Protein AF-A0A090QGG9-F1 (afdb_monomer_lite)

Secondary structure (DSSP, 8-state):
-------------EEETTEEE------S---S-HHHHHHHHHTT-------HHHHHHHHHTTSS----TTSPPPP--------GGGTT-HHHHHHHHHHHHHHHHHHTT--

Sequence (111 aa):
MQSQYPLASQHWRFNEKGRFITPRVASTLTMNSGQALLAAALEGAGITLQPMFQVAKALETGELQALLTAYPVPEVDLYMMYKPSIRNTARLTLLLDYLREAIQEAQSVDD

InterPro domains:
  IPR005119 LysR, substrate-binding [PF03466] (11-102)
  IPR058163 LysR-type transcriptional regulator, proteobacterial-type [PTHR30537] (9-108)

pLDDT: mean 85.18, std 16.9, range [32.62, 97.88]

Foldseek 3Di:
DDPCPPPPPPFQWWADPNDIDGDDDDDPDDDPDLLVVVVCVLVVVDDDDHDCLNCVVCCVVVSDDDPPPVTDGDDDDDDDDDDPVCVPPPVVVVVVVVVVVVVVVSVVVVD

Structure (mmCIF, N/CA/C/O backbone):
data_AF-A0A090QGG9-F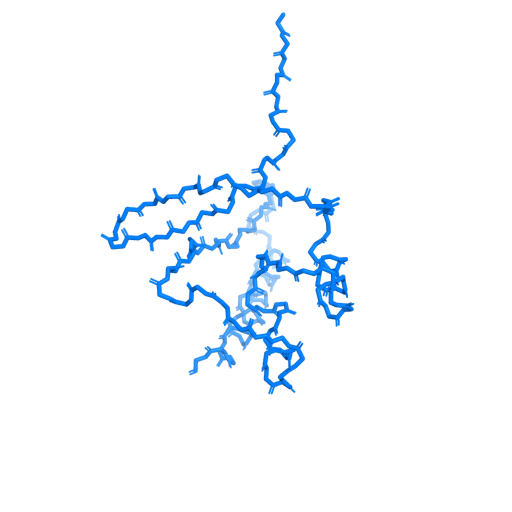1
#
_entry.id   AF-A0A090QGG9-F1
#
loop_
_atom_site.group_PDB
_atom_site.id
_atom_site.type_symbol
_atom_site.label_atom_id
_atom_site.label_alt_id
_atom_site.label_comp_id
_atom_site.label_asym_id
_atom_site.label_entity_id
_atom_site.label_seq_id
_atom_site.pdbx_PDB_ins_code
_atom_site.Cartn_x
_atom_site.Cartn_y
_atom_site.Cartn_z
_atom_site.occupancy
_atom_site.B_iso_or_equiv
_atom_site.auth_seq_id
_atom_site.auth_comp_id
_atom_site.auth_asym_id
_atom_site.auth_atom_id
_atom_site.pdbx_PDB_model_num
ATOM 1 N N . MET A 1 1 ? -17.608 21.308 -22.906 1.00 37.53 1 MET A N 1
ATOM 2 C CA . MET A 1 1 ? -17.022 19.952 -22.934 1.00 37.53 1 MET A CA 1
ATOM 3 C C . MET A 1 1 ? -16.029 19.878 -21.782 1.00 37.53 1 MET A C 1
ATOM 5 O O . MET A 1 1 ? -14.875 20.247 -21.935 1.00 37.53 1 MET A O 1
ATOM 9 N N . GLN A 1 2 ? -16.525 19.593 -20.578 1.00 32.62 2 GLN A N 1
ATOM 10 C CA . GLN A 1 2 ? -15.723 19.632 -19.357 1.00 32.62 2 GLN A CA 1
ATOM 11 C C . GLN A 1 2 ? -15.219 18.213 -19.121 1.00 32.62 2 GLN A C 1
ATOM 13 O O . GLN A 1 2 ? -16.004 17.319 -18.816 1.00 32.62 2 GLN A O 1
ATOM 18 N N . SER A 1 3 ? -13.929 17.992 -19.371 1.00 36.25 3 SER A N 1
ATOM 19 C CA . SER A 1 3 ? -13.271 16.724 -19.076 1.00 36.25 3 SER A CA 1
ATOM 20 C C . SER A 1 3 ? -13.182 16.585 -17.562 1.00 36.25 3 SER A C 1
ATOM 22 O O . SER A 1 3 ? -12.204 16.996 -16.943 1.00 36.25 3 SER A O 1
ATOM 24 N N . GLN A 1 4 ? -14.239 16.058 -16.956 1.00 34.06 4 GLN A N 1
ATOM 25 C CA . GLN A 1 4 ? -14.235 15.623 -15.572 1.00 34.06 4 GLN A CA 1
ATOM 26 C C . GLN A 1 4 ? -13.445 14.314 -15.528 1.00 34.06 4 GLN A C 1
ATOM 28 O O . GLN A 1 4 ? -14.017 13.232 -15.506 1.00 34.06 4 GLN A O 1
ATOM 33 N N . TYR A 1 5 ? -12.114 14.405 -15.581 1.00 37.31 5 TYR A N 1
ATOM 34 C CA . TYR A 1 5 ? -11.297 13.341 -15.015 1.00 37.31 5 TYR A CA 1
ATOM 35 C C . TYR A 1 5 ? -11.609 13.366 -13.520 1.00 37.31 5 TYR A C 1
ATOM 37 O O . TYR A 1 5 ? -11.290 14.372 -12.878 1.00 37.31 5 TYR A O 1
ATOM 45 N N . PRO A 1 6 ? -12.271 12.352 -12.937 1.00 40.62 6 PRO A N 1
ATOM 46 C CA . PRO A 1 6 ? -12.264 12.250 -11.494 1.00 40.62 6 PRO A CA 1
ATOM 47 C C . PRO A 1 6 ? -10.787 12.161 -11.103 1.00 40.62 6 PRO A C 1
ATOM 49 O O . PRO A 1 6 ? -10.108 11.203 -11.471 1.00 40.62 6 PRO A O 1
ATOM 52 N N . LEU A 1 7 ? -10.266 13.190 -10.422 1.00 43.53 7 LEU A N 1
ATOM 53 C CA . LEU A 1 7 ? -9.067 13.044 -9.598 1.00 43.53 7 LEU A CA 1
ATOM 54 C C . LEU A 1 7 ? -9.287 11.753 -8.827 1.00 43.53 7 LEU A C 1
ATOM 56 O O . LEU A 1 7 ? -10.281 11.699 -8.107 1.00 43.53 7 LEU A O 1
ATOM 60 N N . ALA A 1 8 ? -8.468 10.733 -9.112 1.00 45.91 8 ALA A N 1
ATOM 61 C CA . ALA A 1 8 ? -8.680 9.336 -8.750 1.00 45.91 8 ALA A CA 1
ATOM 62 C C . ALA A 1 8 ? -9.494 9.225 -7.461 1.00 45.91 8 ALA A C 1
ATOM 64 O O . ALA A 1 8 ? -8.973 9.378 -6.358 1.00 45.91 8 ALA A O 1
ATOM 65 N N . SER A 1 9 ? -10.804 9.056 -7.615 1.00 50.62 9 SER A N 1
ATOM 66 C CA . SER A 1 9 ? -11.699 8.834 -6.498 1.00 50.62 9 SER A CA 1
ATOM 67 C C . SER A 1 9 ? -11.199 7.545 -5.869 1.00 50.62 9 SER A C 1
ATOM 69 O O . SER A 1 9 ? -11.295 6.494 -6.508 1.00 50.62 9 SER A O 1
ATOM 71 N N . GLN A 1 10 ? -10.562 7.658 -4.700 1.00 61.44 10 GLN A N 1
ATOM 72 C CA . GLN A 1 10 ? -9.984 6.554 -3.938 1.00 61.44 10 GLN A CA 1
ATOM 73 C C . GLN A 1 10 ? -11.129 5.667 -3.450 1.00 61.44 10 GLN A C 1
ATOM 75 O O . GLN A 1 10 ? -11.577 5.732 -2.310 1.00 61.44 10 GLN A O 1
ATOM 80 N N . HIS A 1 11 ? -11.685 4.900 -4.375 1.00 75.44 11 HIS A N 1
ATOM 81 C CA . HIS A 1 11 ? -12.789 4.006 -4.134 1.00 75.44 11 HIS A CA 1
ATOM 82 C C . HIS A 1 11 ? -12.221 2.762 -3.482 1.00 75.44 11 HIS A C 1
ATOM 84 O O . HIS A 1 11 ? -11.592 1.935 -4.141 1.00 75.44 11 HIS A O 1
ATOM 90 N N . TRP A 1 12 ? -12.436 2.650 -2.175 1.00 89.19 12 TRP A N 1
ATOM 91 C CA . TRP A 1 12 ? -12.143 1.426 -1.453 1.00 89.19 12 TRP A CA 1
ATOM 92 C C . TRP A 1 12 ? -13.015 0.336 -2.058 1.00 89.19 12 TRP A C 1
ATOM 94 O O . TRP A 1 12 ? -14.243 0.428 -2.035 1.00 89.19 12 TRP A O 1
ATOM 104 N N . ARG A 1 13 ? -12.378 -0.645 -2.687 1.00 91.50 13 ARG A N 1
ATOM 105 C CA . ARG A 1 13 ? -13.063 -1.711 -3.402 1.00 91.50 13 ARG A CA 1
ATOM 106 C C . ARG A 1 13 ? -12.757 -3.016 -2.701 1.00 91.50 13 ARG A C 1
ATOM 108 O O . ARG A 1 13 ? -11.598 -3.374 -2.542 1.00 91.50 13 ARG A O 1
ATOM 115 N N . PHE A 1 14 ? -13.812 -3.712 -2.318 1.00 93.12 14 PHE A N 1
ATOM 116 C CA . PHE A 1 14 ? -13.740 -4.951 -1.562 1.00 93.12 14 PHE A CA 1
ATOM 117 C C . PHE A 1 14 ? -14.508 -6.040 -2.292 1.00 93.12 14 PHE A C 1
ATOM 119 O O . PHE A 1 14 ? -15.515 -5.761 -2.941 1.00 93.12 14 PHE A O 1
ATOM 126 N N . ASN A 1 15 ? -14.043 -7.276 -2.197 1.00 93.19 15 ASN A N 1
ATOM 127 C CA . ASN A 1 15 ? -14.745 -8.445 -2.689 1.00 93.19 15 ASN A CA 1
ATOM 128 C C . ASN A 1 15 ? -15.590 -9.036 -1.555 1.00 93.19 15 ASN A C 1
ATOM 130 O O . ASN A 1 15 ? -15.074 -9.514 -0.550 1.00 93.19 15 ASN A O 1
ATOM 134 N N . GLU A 1 16 ? -16.904 -9.006 -1.731 1.00 93.69 16 GLU A N 1
ATOM 135 C CA . GLU A 1 16 ? -17.872 -9.686 -0.886 1.00 93.69 16 GLU A CA 1
ATOM 136 C C . GLU A 1 16 ? -18.398 -10.908 -1.648 1.00 93.69 16 GLU A C 1
ATOM 138 O O . GLU A 1 16 ? -19.247 -10.787 -2.533 1.00 93.69 16 GLU A O 1
ATOM 143 N N . LYS A 1 17 ? -17.890 -12.102 -1.313 1.00 91.19 17 LYS A N 1
ATOM 144 C CA . LYS A 1 17 ? -18.380 -13.392 -1.844 1.00 91.19 17 LYS A CA 1
ATOM 145 C C . LYS A 1 17 ? -18.462 -13.443 -3.382 1.00 91.19 17 LYS A C 1
ATOM 147 O O . LYS A 1 17 ? -19.446 -13.915 -3.947 1.00 91.19 17 LYS A O 1
ATOM 152 N N . GLY A 1 18 ? -17.435 -12.941 -4.063 1.00 90.81 18 GLY A N 1
ATOM 153 C CA . GLY A 1 18 ? -17.341 -12.915 -5.526 1.00 90.81 18 GLY A CA 1
ATOM 154 C C . GLY A 1 18 ? -17.913 -11.654 -6.178 1.00 90.81 18 GLY A C 1
ATOM 155 O O . GLY A 1 18 ? -17.806 -11.499 -7.393 1.00 90.81 18 GLY A O 1
ATOM 156 N N . ARG A 1 19 ? -18.485 -10.727 -5.402 1.00 92.50 19 ARG A N 1
ATOM 157 C CA . ARG A 1 19 ? -19.009 -9.454 -5.904 1.00 92.50 19 ARG A CA 1
ATOM 158 C C . ARG A 1 19 ? -18.200 -8.289 -5.355 1.00 92.50 19 ARG A C 1
ATOM 160 O O . ARG A 1 19 ? -18.042 -8.150 -4.148 1.00 92.50 19 ARG A O 1
ATOM 167 N N . PHE A 1 20 ? -17.745 -7.402 -6.235 1.00 91.38 20 PHE A N 1
ATOM 168 C CA . PHE A 1 20 ? -17.081 -6.181 -5.794 1.00 91.38 20 PHE A CA 1
ATOM 169 C C . PHE A 1 20 ? -18.086 -5.147 -5.289 1.00 91.38 20 PHE A C 1
ATOM 171 O O . PHE A 1 20 ? -19.053 -4.818 -5.977 1.00 91.38 20 PHE A O 1
ATOM 178 N N . ILE A 1 21 ? -17.818 -4.615 -4.101 1.00 92.56 21 ILE A N 1
ATOM 179 C CA . ILE A 1 21 ? -18.544 -3.507 -3.491 1.00 92.56 21 ILE A CA 1
ATOM 180 C C . ILE A 1 21 ? -17.606 -2.313 -3.308 1.00 92.56 21 ILE A C 1
ATOM 182 O O . ILE A 1 21 ? -16.397 -2.464 -3.116 1.00 92.56 21 ILE A O 1
ATOM 186 N N . THR A 1 22 ? -18.179 -1.116 -3.365 1.00 92.56 22 THR A N 1
ATOM 187 C CA . THR A 1 22 ? -17.459 0.147 -3.178 1.00 92.56 22 THR A CA 1
ATOM 188 C C . THR A 1 22 ? -18.208 0.987 -2.150 1.00 92.56 22 THR A C 1
ATOM 190 O O . THR A 1 22 ? -19.050 1.808 -2.527 1.00 92.56 22 THR A O 1
ATOM 193 N N . PRO A 1 23 ? -17.997 0.741 -0.844 1.00 89.94 23 PRO A N 1
ATOM 194 C CA . PRO A 1 23 ? -18.651 1.521 0.193 1.00 89.94 23 PRO A CA 1
ATOM 195 C C . PRO A 1 23 ? -18.252 2.994 0.099 1.00 89.94 23 PRO A C 1
ATOM 197 O O . PRO A 1 23 ? -17.119 3.345 -0.237 1.00 89.94 23 PRO A O 1
ATOM 200 N N . ARG A 1 24 ? -19.192 3.877 0.442 1.00 86.94 24 ARG A N 1
ATOM 201 C CA . ARG A 1 24 ? -18.895 5.298 0.608 1.00 86.94 24 ARG A CA 1
ATOM 202 C C . ARG A 1 24 ? -18.102 5.478 1.900 1.00 86.94 24 ARG A C 1
ATOM 204 O O . ARG A 1 24 ? -18.659 5.342 2.984 1.00 86.94 24 ARG A O 1
ATOM 211 N N . VAL A 1 25 ? -16.825 5.819 1.775 1.00 85.75 25 VAL A N 1
ATOM 212 C CA . VAL A 1 25 ? -15.957 6.129 2.915 1.00 85.75 25 VAL A CA 1
ATOM 213 C C . VAL A 1 25 ? -15.987 7.634 3.161 1.00 85.75 25 VAL A C 1
ATOM 215 O O . VAL A 1 25 ? -15.659 8.424 2.276 1.00 85.75 25 VAL A O 1
ATOM 218 N N . ALA A 1 26 ? -16.414 8.042 4.355 1.00 84.94 26 ALA A N 1
ATOM 219 C CA . ALA A 1 26 ? -16.250 9.417 4.806 1.00 84.94 26 ALA A CA 1
ATOM 220 C C . ALA A 1 26 ? -14.802 9.588 5.280 1.00 84.94 26 ALA A C 1
ATOM 222 O O . ALA A 1 26 ? -14.405 8.977 6.268 1.00 84.94 26 ALA A O 1
ATOM 223 N N . SER A 1 27 ? -14.011 10.371 4.548 1.00 84.25 27 SER A N 1
ATOM 224 C CA . SER A 1 27 ? -12.608 10.612 4.884 1.00 84.25 27 SER A CA 1
ATOM 225 C C . SER A 1 27 ? -12.426 11.961 5.577 1.00 84.25 27 SER A C 1
ATOM 227 O O . SER A 1 27 ? -12.947 12.975 5.111 1.00 84.25 27 SER A O 1
ATOM 229 N N . THR A 1 28 ? -11.652 11.965 6.663 1.00 84.56 28 THR A N 1
ATOM 230 C CA . THR A 1 28 ? -11.195 13.178 7.366 1.00 84.56 28 THR A CA 1
ATOM 231 C C . THR A 1 28 ? -9.857 13.685 6.813 1.00 84.56 28 THR A C 1
ATOM 233 O O . THR A 1 28 ? -9.564 14.874 6.901 1.00 84.56 28 THR A O 1
ATOM 236 N N . LEU A 1 29 ? -9.053 12.801 6.209 1.00 86.69 29 LEU A N 1
ATOM 237 C CA . LEU A 1 29 ? -7.732 13.105 5.660 1.00 86.69 29 LEU A CA 1
ATOM 238 C C . LEU A 1 29 ? -7.572 12.442 4.289 1.00 86.69 29 LEU A C 1
ATOM 240 O O . LEU A 1 29 ? -7.672 11.225 4.154 1.00 86.69 29 LEU A O 1
ATOM 244 N N . THR A 1 30 ? -7.293 13.241 3.260 1.00 87.88 30 THR A N 1
ATOM 245 C CA . THR A 1 30 ? -7.036 12.741 1.902 1.00 87.88 30 THR A CA 1
ATOM 246 C C . THR A 1 30 ? -5.657 13.187 1.448 1.00 87.88 30 THR A C 1
ATOM 248 O O . THR A 1 30 ? -5.347 14.376 1.465 1.00 87.88 30 THR A O 1
ATOM 251 N N . MET A 1 31 ? -4.833 12.231 1.026 1.00 88.38 31 MET A N 1
ATOM 252 C CA . MET A 1 31 ? -3.483 12.484 0.526 1.00 88.38 31 MET A CA 1
ATOM 253 C C . MET A 1 31 ? -3.244 11.668 -0.744 1.00 88.38 31 MET A C 1
ATOM 255 O O . MET A 1 31 ? -3.852 10.618 -0.952 1.00 88.38 31 MET A O 1
ATOM 259 N N . ASN A 1 32 ? -2.341 12.148 -1.594 1.00 86.38 32 ASN A N 1
ATOM 260 C CA . ASN A 1 32 ? -1.929 11.485 -2.834 1.00 86.38 32 ASN A CA 1
ATOM 261 C C . ASN A 1 32 ? -0.625 10.677 -2.679 1.00 86.38 32 ASN A C 1
ATOM 263 O O . ASN A 1 32 ? -0.016 10.302 -3.677 1.00 86.38 32 ASN A O 1
ATOM 267 N N . SER A 1 33 ? -0.190 10.429 -1.441 1.00 89.88 33 SER A N 1
ATOM 268 C CA . SER A 1 33 ? 1.014 9.667 -1.111 1.00 89.88 33 SER A CA 1
ATOM 269 C C . SER A 1 33 ? 0.664 8.551 -0.137 1.00 89.88 33 SER A C 1
ATOM 271 O O . SER A 1 33 ? 0.178 8.820 0.964 1.00 89.88 33 SER A O 1
ATOM 273 N N . GLY A 1 34 ? 0.943 7.306 -0.529 1.00 89.62 34 GLY A N 1
ATOM 274 C CA . GLY A 1 34 ? 0.771 6.146 0.345 1.00 89.62 34 GLY A CA 1
ATOM 275 C C . GLY A 1 34 ? 1.620 6.262 1.609 1.00 89.62 34 GLY A C 1
ATOM 276 O O . GLY A 1 34 ? 1.122 6.015 2.701 1.00 89.62 34 GLY A O 1
ATOM 277 N N . GLN A 1 35 ? 2.872 6.715 1.487 1.00 93.75 35 GLN A N 1
ATOM 278 C CA . GLN A 1 35 ? 3.794 6.854 2.623 1.00 93.75 35 GLN A CA 1
ATOM 279 C C . GLN A 1 35 ? 3.284 7.856 3.663 1.00 93.75 35 GLN A C 1
ATOM 281 O O . GLN A 1 35 ? 3.353 7.600 4.861 1.00 93.75 35 GLN A O 1
ATOM 286 N N . ALA A 1 36 ? 2.709 8.973 3.208 1.00 94.56 36 ALA A N 1
ATOM 287 C CA . ALA A 1 36 ? 2.130 9.962 4.110 1.00 94.56 36 ALA A CA 1
ATOM 288 C C . ALA A 1 36 ? 0.867 9.429 4.815 1.00 94.56 36 ALA A C 1
ATOM 290 O O . ALA A 1 36 ? 0.676 9.686 6.000 1.00 94.56 36 ALA A O 1
ATOM 291 N N . LEU A 1 37 ? 0.039 8.642 4.114 1.00 93.94 37 LEU A N 1
ATOM 292 C CA . LEU A 1 37 ? -1.121 7.974 4.716 1.00 93.94 37 LEU A CA 1
ATOM 293 C C . LEU A 1 37 ? -0.720 6.902 5.733 1.00 93.94 37 LEU A C 1
ATOM 295 O O . LEU A 1 37 ? -1.382 6.778 6.758 1.00 93.94 37 LEU A O 1
ATOM 299 N N . LEU A 1 38 ? 0.343 6.137 5.466 1.00 95.25 38 LEU A N 1
ATOM 300 C CA . LEU A 1 38 ? 0.886 5.177 6.427 1.00 95.25 38 LEU A CA 1
ATOM 301 C C . LEU A 1 38 ? 1.384 5.888 7.687 1.00 95.25 38 LEU A C 1
ATOM 303 O O . LEU A 1 38 ? 0.979 5.516 8.781 1.00 95.25 38 LEU A O 1
ATOM 307 N N . ALA A 1 39 ? 2.197 6.937 7.538 1.00 96.19 39 ALA A N 1
ATOM 308 C CA . ALA A 1 39 ? 2.666 7.721 8.678 1.00 96.19 39 ALA A CA 1
ATOM 309 C C . ALA A 1 39 ? 1.492 8.269 9.507 1.00 96.19 39 ALA A C 1
ATOM 311 O O . ALA A 1 39 ? 1.478 8.133 10.723 1.00 96.19 39 ALA A O 1
ATOM 312 N N . ALA A 1 40 ? 0.458 8.805 8.852 1.00 95.38 40 ALA A N 1
ATOM 313 C CA . ALA A 1 40 ? -0.743 9.266 9.543 1.00 95.38 40 ALA A CA 1
ATOM 314 C C . ALA A 1 40 ? -1.475 8.130 10.287 1.00 95.38 40 ALA A C 1
ATOM 316 O O . ALA A 1 40 ? -1.951 8.340 11.399 1.00 95.38 40 ALA A O 1
ATOM 317 N N . ALA A 1 41 ? -1.566 6.934 9.699 1.00 95.81 41 ALA A N 1
ATOM 318 C CA . ALA A 1 41 ? -2.194 5.780 10.341 1.00 95.81 41 ALA A CA 1
ATOM 319 C C . ALA A 1 41 ? -1.413 5.294 11.574 1.00 95.81 41 ALA A C 1
ATOM 321 O O . ALA A 1 41 ? -2.033 4.992 12.590 1.00 95.81 41 ALA A O 1
ATOM 322 N N . LEU A 1 42 ? -0.076 5.284 11.508 1.00 97.06 42 LEU A N 1
ATOM 323 C CA . LEU A 1 42 ? 0.799 4.946 12.640 1.00 97.06 42 LEU A CA 1
ATOM 324 C C . LEU A 1 42 ? 0.651 5.939 13.803 1.00 97.06 42 LEU A C 1
ATOM 326 O O . LEU A 1 42 ? 0.672 5.543 14.961 1.00 97.06 42 LEU A O 1
ATOM 330 N N . GLU A 1 43 ? 0.400 7.213 13.498 1.00 96.94 43 GLU A N 1
ATOM 331 C CA . GLU A 1 43 ? 0.089 8.257 14.488 1.00 96.94 43 GLU A CA 1
ATOM 332 C C . GLU A 1 43 ? -1.386 8.243 14.950 1.00 96.94 43 GLU A C 1
ATOM 334 O O . GLU A 1 43 ? -1.848 9.153 15.639 1.00 96.94 43 GLU A O 1
ATOM 339 N N . GLY A 1 44 ? -2.169 7.232 14.557 1.00 95.19 44 GLY A N 1
ATOM 340 C CA . GLY A 1 44 ? -3.552 7.060 15.006 1.00 95.19 44 GLY A CA 1
ATOM 341 C C . GLY A 1 44 ? -4.579 7.963 14.316 1.00 95.19 44 GLY A C 1
ATOM 342 O O . GLY A 1 44 ? -5.692 8.118 14.818 1.00 95.19 44 GLY A O 1
ATOM 343 N N . ALA A 1 45 ? -4.263 8.541 13.151 1.00 94.50 45 ALA A N 1
ATOM 344 C CA . ALA A 1 45 ? -5.193 9.405 12.415 1.00 94.50 45 ALA A CA 1
ATOM 345 C C . ALA A 1 45 ? -6.406 8.660 11.816 1.00 94.50 45 ALA A C 1
ATOM 347 O O . ALA A 1 45 ? -7.350 9.302 11.348 1.00 94.50 45 ALA A O 1
ATOM 348 N N . GLY A 1 46 ? -6.399 7.321 11.810 1.00 93.25 46 GLY A N 1
ATOM 349 C CA . GLY A 1 46 ? -7.531 6.493 11.392 1.00 93.25 46 GLY A CA 1
ATOM 350 C C . GLY A 1 46 ? -7.128 5.253 10.595 1.00 93.25 46 GLY A C 1
ATOM 351 O O . GLY A 1 46 ? -6.014 4.751 10.706 1.00 93.25 46 GLY A O 1
ATOM 352 N N . ILE A 1 47 ? -8.065 4.753 9.784 1.00 94.25 47 ILE A N 1
ATOM 353 C CA . ILE A 1 47 ? -7.894 3.547 8.963 1.00 94.25 47 ILE A CA 1
ATOM 354 C C . ILE A 1 47 ? -7.408 3.945 7.568 1.00 94.25 47 ILE A C 1
ATOM 356 O O . ILE A 1 47 ? -7.922 4.890 6.968 1.00 94.25 47 ILE A O 1
ATOM 360 N N . THR A 1 48 ? -6.463 3.182 7.023 1.00 93.31 48 THR A N 1
ATOM 361 C CA . THR A 1 48 ? -5.926 3.374 5.675 1.00 93.31 48 THR A CA 1
ATOM 362 C C . THR A 1 48 ? -5.982 2.077 4.873 1.00 93.31 48 THR A C 1
ATOM 364 O O . THR A 1 48 ? -5.820 0.992 5.429 1.00 93.31 48 THR A O 1
ATOM 367 N N . LEU A 1 49 ? -6.212 2.185 3.564 1.00 91.75 49 LEU A N 1
ATOM 368 C CA . LEU A 1 49 ? -6.107 1.067 2.631 1.00 91.75 49 LEU A CA 1
ATOM 369 C C . LEU A 1 49 ? -4.777 1.190 1.882 1.00 91.75 49 LEU A C 1
ATOM 371 O O . LEU A 1 49 ? -4.596 2.129 1.106 1.00 91.75 49 LEU A O 1
ATOM 375 N N . GLN A 1 50 ? -3.845 0.275 2.147 1.00 91.38 50 GLN A N 1
ATOM 376 C CA . GLN A 1 50 ? -2.475 0.311 1.624 1.00 91.38 50 GLN A CA 1
ATOM 377 C C . GLN A 1 50 ? -2.080 -1.042 1.012 1.00 91.38 50 GLN A C 1
ATOM 379 O O . GLN A 1 50 ? -2.602 -2.073 1.440 1.00 91.38 50 GLN A O 1
ATOM 384 N N . PRO A 1 51 ? -1.152 -1.060 0.040 1.00 89.62 51 PRO A N 1
ATOM 385 C CA . PRO A 1 51 ? -0.517 -2.293 -0.419 1.00 89.62 51 PRO A CA 1
ATOM 386 C C . PRO A 1 51 ? 0.254 -3.004 0.702 1.00 89.62 51 PRO A C 1
ATOM 388 O O . PRO A 1 51 ? 0.877 -2.339 1.532 1.00 89.62 51 PRO A O 1
ATOM 391 N N . MET A 1 52 ? 0.270 -4.342 0.683 1.00 89.25 52 MET A N 1
ATOM 392 C CA . MET A 1 52 ? 0.877 -5.157 1.748 1.00 89.25 52 MET A CA 1
ATOM 393 C C . MET A 1 52 ? 2.365 -4.861 1.947 1.00 89.25 52 MET A C 1
ATOM 395 O O . MET A 1 52 ? 2.778 -4.568 3.065 1.00 89.25 52 MET A O 1
ATOM 399 N N . PHE A 1 53 ? 3.130 -4.779 0.852 1.00 86.56 53 PHE A N 1
ATOM 400 C CA . PHE A 1 53 ? 4.571 -4.494 0.877 1.00 86.56 53 PHE A CA 1
ATOM 401 C C . PHE A 1 53 ? 4.940 -3.220 1.654 1.00 86.56 53 PHE A C 1
ATOM 403 O O . PHE A 1 53 ? 6.069 -3.060 2.109 1.00 86.56 53 PHE A O 1
ATOM 410 N N . GL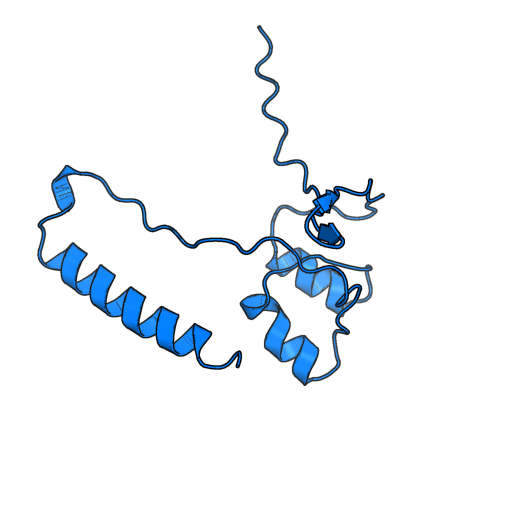N A 1 54 ? 4.010 -2.268 1.766 1.00 89.62 54 GLN A N 1
ATOM 411 C CA . GLN A 1 54 ? 4.248 -1.009 2.453 1.00 89.62 54 GLN A CA 1
ATOM 412 C C . GLN A 1 54 ? 3.993 -1.119 3.966 1.00 89.62 54 GLN A C 1
ATOM 414 O O . GLN A 1 54 ? 4.599 -0.375 4.736 1.00 89.62 54 GLN A O 1
ATOM 419 N N . VAL A 1 55 ? 3.096 -2.012 4.391 1.00 94.25 55 VAL A N 1
ATOM 420 C CA . VAL A 1 55 ? 2.615 -2.112 5.780 1.00 94.25 55 VAL A CA 1
ATOM 421 C C . VAL A 1 55 ? 3.058 -3.379 6.503 1.00 94.25 55 VAL A C 1
ATOM 423 O O . VAL A 1 55 ? 2.905 -3.427 7.720 1.00 94.25 55 VAL A O 1
ATOM 426 N N . ALA A 1 56 ? 3.631 -4.359 5.794 1.00 92.75 56 ALA A N 1
ATOM 427 C CA . ALA A 1 56 ? 4.032 -5.666 6.322 1.00 92.75 56 ALA A CA 1
ATOM 428 C C . ALA A 1 56 ? 4.777 -5.555 7.661 1.00 92.75 56 ALA A C 1
ATOM 430 O O . ALA A 1 56 ? 4.293 -6.036 8.681 1.00 92.75 56 ALA A O 1
ATOM 431 N N . LYS A 1 57 ? 5.860 -4.770 7.703 1.00 94.00 57 LYS A N 1
ATOM 432 C CA . LYS A 1 57 ? 6.638 -4.550 8.931 1.00 94.00 57 LYS A CA 1
ATOM 433 C C . LYS A 1 57 ? 5.809 -3.987 10.092 1.00 94.00 57 LYS A C 1
ATOM 435 O O . LYS A 1 57 ? 5.984 -4.413 11.224 1.00 94.00 57 LYS A O 1
ATOM 440 N N . ALA A 1 58 ? 4.927 -3.024 9.830 1.00 95.69 58 ALA A N 1
ATOM 441 C CA . ALA A 1 58 ? 4.107 -2.411 10.876 1.00 95.69 58 ALA A CA 1
ATOM 442 C C . ALA A 1 58 ? 2.996 -3.351 11.377 1.00 95.69 58 ALA A C 1
ATOM 444 O O . ALA A 1 58 ? 2.567 -3.247 12.525 1.00 95.69 58 ALA A O 1
ATOM 445 N N . LEU A 1 59 ? 2.531 -4.276 10.531 1.00 96.19 59 LEU A N 1
ATOM 446 C CA . LEU A 1 59 ? 1.632 -5.355 10.941 1.00 96.19 59 LEU A CA 1
ATOM 447 C C . LEU A 1 59 ? 2.373 -6.391 11.797 1.00 96.19 59 LEU A C 1
ATOM 449 O O . LEU A 1 59 ? 1.856 -6.801 12.832 1.00 96.19 59 LEU A O 1
ATOM 453 N N . GLU A 1 60 ? 3.592 -6.772 11.405 1.00 96.12 60 GLU A N 1
ATOM 454 C CA . GLU A 1 60 ? 4.447 -7.702 12.158 1.00 96.12 60 GLU A CA 1
ATOM 455 C C . GLU A 1 60 ? 4.799 -7.176 13.554 1.00 96.12 60 GLU A C 1
ATOM 457 O O . GLU A 1 60 ? 4.772 -7.931 14.527 1.00 96.12 60 GLU A O 1
ATOM 462 N N . THR A 1 61 ? 5.111 -5.880 13.676 1.00 96.88 61 THR A N 1
ATOM 463 C CA . THR A 1 61 ? 5.429 -5.241 14.964 1.00 96.88 61 THR A CA 1
ATOM 464 C C . THR A 1 61 ? 4.193 -4.947 15.815 1.00 96.88 61 THR A C 1
ATOM 466 O O . THR A 1 61 ? 4.332 -4.596 16.987 1.00 96.88 61 THR A O 1
ATOM 469 N N . GLY A 1 62 ? 2.987 -5.100 15.257 1.00 96.56 62 GLY A N 1
ATOM 470 C CA . GLY A 1 62 ? 1.723 -4.787 15.924 1.00 96.56 62 GLY A CA 1
ATOM 471 C C . GLY A 1 62 ? 1.419 -3.289 16.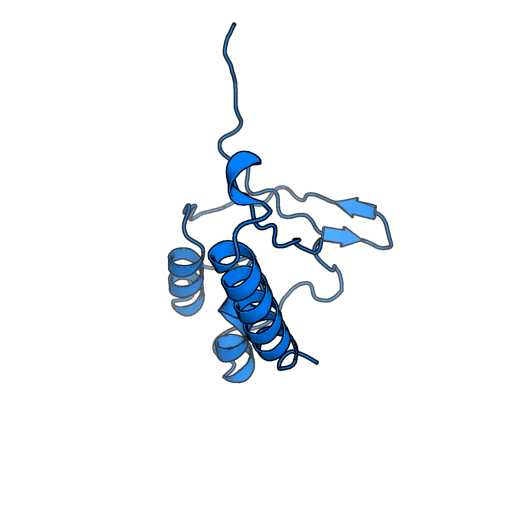035 1.00 96.56 62 GLY A C 1
ATOM 472 O O . GLY A 1 62 ? 0.477 -2.914 16.732 1.00 96.56 62 GLY A O 1
ATOM 473 N N . GLU A 1 63 ? 2.186 -2.431 15.358 1.00 97.62 63 GLU A N 1
ATOM 474 C CA . GLU A 1 63 ? 1.905 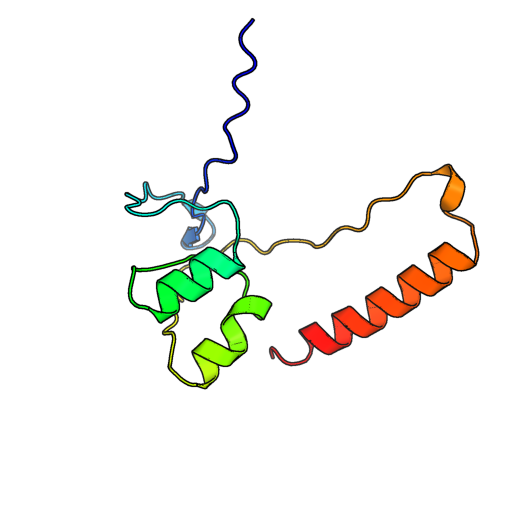-0.991 15.248 1.00 97.62 63 GLU A CA 1
ATOM 475 C C . GLU A 1 63 ? 0.654 -0.721 14.399 1.00 97.62 63 GLU A C 1
ATOM 477 O O . GLU A 1 63 ? -0.051 0.266 14.608 1.00 97.62 63 GLU A O 1
ATOM 482 N N . LEU A 1 64 ? 0.353 -1.621 13.459 1.00 97.88 64 LEU A N 1
ATOM 483 C CA . LEU A 1 64 ? -0.896 -1.656 12.711 1.00 97.88 64 LEU A CA 1
ATOM 484 C C . LEU A 1 64 ? -1.642 -2.967 12.944 1.00 97.88 64 LEU A C 1
ATOM 486 O O . LEU A 1 64 ? -1.055 -4.021 13.174 1.00 97.88 64 LEU A O 1
ATOM 490 N N . GLN A 1 65 ? -2.962 -2.904 12.788 1.00 97.19 65 GLN A N 1
ATOM 491 C CA . GLN A 1 65 ? -3.837 -4.068 12.810 1.00 97.19 65 GLN A CA 1
ATOM 492 C C . GLN A 1 65 ? -4.606 -4.173 11.493 1.00 97.19 65 GLN A C 1
ATOM 494 O O . GLN A 1 65 ? -5.262 -3.222 11.064 1.00 97.19 65 GLN A O 1
ATOM 499 N N . ALA A 1 66 ? -4.561 -5.351 10.866 1.00 95.88 66 ALA A N 1
ATOM 500 C CA . ALA A 1 66 ? -5.349 -5.635 9.673 1.00 95.88 66 ALA A CA 1
ATOM 501 C C . ALA A 1 66 ? -6.851 -5.657 10.004 1.00 95.88 66 ALA A C 1
ATOM 503 O O . ALA A 1 66 ? -7.291 -6.297 10.962 1.00 95.88 66 ALA A O 1
ATOM 504 N N . LEU A 1 67 ? -7.650 -4.973 9.184 1.00 94.94 67 LEU A N 1
ATOM 505 C CA . LEU A 1 67 ? -9.103 -4.879 9.324 1.00 94.94 67 LEU A CA 1
ATOM 506 C C . LEU A 1 67 ? -9.796 -5.432 8.083 1.00 94.94 67 LEU A C 1
ATOM 508 O O . LEU A 1 67 ? -9.228 -5.439 6.995 1.00 94.94 67 LEU A O 1
ATOM 512 N N . LEU A 1 68 ? -11.053 -5.856 8.249 1.00 93.88 68 LEU A N 1
ATOM 513 C CA . LEU A 1 68 ? -11.902 -6.337 7.151 1.00 93.88 68 LEU A CA 1
ATOM 514 C C . LEU A 1 68 ? -11.273 -7.491 6.345 1.00 93.88 68 LEU A C 1
ATOM 516 O O . LEU A 1 68 ? -11.554 -7.638 5.162 1.00 93.88 68 LEU A O 1
ATOM 520 N N . THR A 1 69 ? -10.477 -8.353 6.985 1.00 93.56 69 THR A N 1
ATOM 521 C CA . THR A 1 69 ? -9.760 -9.469 6.333 1.00 93.56 69 THR A CA 1
ATOM 522 C C . THR A 1 69 ? -10.681 -10.490 5.653 1.00 93.56 69 THR A C 1
ATOM 524 O O . THR A 1 69 ? -10.256 -11.200 4.750 1.00 93.56 69 THR A O 1
ATOM 527 N N . ALA A 1 70 ? -11.966 -10.528 6.022 1.00 94.75 70 ALA A N 1
ATOM 528 C CA . ALA A 1 70 ? -12.996 -11.319 5.344 1.00 94.75 70 ALA A CA 1
ATOM 529 C C . ALA A 1 70 ? -13.422 -10.761 3.967 1.00 94.75 70 ALA A C 1
ATOM 531 O O . ALA A 1 70 ? -14.184 -11.415 3.254 1.00 94.75 70 ALA A O 1
ATOM 532 N N . TYR A 1 71 ? -12.964 -9.560 3.603 1.00 94.19 71 TYR A N 1
ATOM 533 C CA . TYR A 1 71 ? -13.321 -8.853 2.378 1.00 94.19 71 TYR A CA 1
ATOM 534 C C . TYR A 1 71 ? -12.052 -8.515 1.583 1.00 94.19 71 TYR A C 1
ATOM 536 O O . TYR A 1 71 ? -11.538 -7.399 1.691 1.00 94.19 71 TYR A O 1
ATOM 544 N N . PRO A 1 72 ? -11.509 -9.455 0.793 1.00 91.12 72 PRO A N 1
ATOM 545 C CA . PRO A 1 72 ? -10.260 -9.223 0.082 1.00 91.12 72 PRO A CA 1
ATOM 546 C C . PRO A 1 72 ? -10.385 -8.062 -0.906 1.00 91.12 72 PRO A C 1
ATOM 548 O O . PRO A 1 72 ? -11.434 -7.841 -1.519 1.00 91.12 72 PRO A O 1
ATOM 551 N N . VAL A 1 73 ? -9.305 -7.307 -1.067 1.00 90.44 73 VAL A N 1
ATOM 552 C CA . VAL A 1 73 ? -9.233 -6.206 -2.032 1.00 90.44 73 VAL A CA 1
ATOM 553 C C . VAL A 1 73 ? -8.719 -6.713 -3.381 1.00 90.44 73 VAL A C 1
ATOM 555 O O . VAL A 1 73 ? -8.048 -7.741 -3.421 1.00 90.44 73 VAL A O 1
ATOM 558 N N . PRO A 1 74 ? -9.056 -6.051 -4.503 1.00 84.88 74 PRO A N 1
ATOM 559 C CA . PRO A 1 74 ? -8.488 -6.405 -5.795 1.00 84.88 74 PRO A CA 1
ATOM 560 C C . PRO A 1 74 ? -6.961 -6.366 -5.747 1.00 84.88 74 PRO A C 1
ATOM 562 O O . PRO A 1 74 ? -6.389 -5.394 -5.250 1.00 84.88 74 PRO A O 1
ATOM 565 N N . GLU A 1 75 ? -6.326 -7.386 -6.315 1.00 82.81 75 GLU A N 1
ATOM 566 C CA . GLU A 1 75 ? -4.893 -7.355 -6.579 1.00 82.81 75 GLU A CA 1
ATOM 567 C C . GLU A 1 75 ? -4.556 -6.214 -7.542 1.00 82.81 75 GLU A C 1
ATOM 569 O O . GLU A 1 75 ? -5.360 -5.817 -8.396 1.00 82.81 75 GLU A O 1
ATOM 574 N N . VAL A 1 76 ? -3.360 -5.662 -7.362 1.00 79.81 76 VAL A N 1
ATOM 575 C CA . VAL A 1 76 ? -2.829 -4.602 -8.211 1.00 79.81 76 VAL A CA 1
ATOM 576 C C . VAL A 1 76 ? -1.663 -5.175 -8.993 1.00 79.81 76 VAL A C 1
ATOM 578 O O . VAL A 1 76 ? -0.638 -5.531 -8.419 1.00 79.81 76 VAL A O 1
ATOM 581 N N . ASP A 1 77 ? -1.817 -5.218 -10.309 1.00 82.88 77 ASP A N 1
ATOM 582 C CA . ASP A 1 77 ? -0.746 -5.624 -11.207 1.00 82.88 77 ASP A CA 1
ATOM 583 C C . ASP A 1 77 ? 0.316 -4.520 -11.326 1.00 82.88 77 ASP A C 1
ATOM 585 O O . ASP A 1 77 ? 0.003 -3.337 -11.517 1.00 82.88 77 ASP A O 1
ATOM 589 N N . LEU A 1 78 ? 1.589 -4.916 -11.287 1.00 83.75 78 LEU A N 1
ATOM 590 C CA . LEU A 1 78 ? 2.714 -4.029 -11.560 1.00 83.75 78 LEU A CA 1
ATOM 591 C C . LEU A 1 78 ? 3.140 -4.156 -13.025 1.00 83.75 78 LEU A C 1
ATOM 593 O O . LEU A 1 78 ? 3.604 -5.203 -13.473 1.00 83.75 78 LEU A O 1
ATOM 597 N N . TYR A 1 79 ? 3.028 -3.057 -13.767 1.00 89.50 79 TYR A N 1
ATOM 598 C CA . TYR A 1 79 ? 3.391 -3.007 -15.180 1.00 89.50 79 TYR A CA 1
ATOM 599 C C . TYR A 1 79 ? 4.648 -2.172 -15.403 1.00 89.50 79 TYR A C 1
ATOM 601 O O . TYR A 1 79 ? 4.771 -1.058 -14.895 1.00 89.50 79 TYR A O 1
ATOM 609 N N . MET A 1 80 ? 5.542 -2.660 -16.264 1.00 89.25 80 MET A N 1
ATOM 610 C CA . MET A 1 80 ? 6.614 -1.842 -16.819 1.00 89.25 80 MET A CA 1
ATOM 611 C C . MET A 1 80 ? 6.225 -1.307 -18.194 1.00 89.25 80 MET A C 1
ATOM 613 O O . MET A 1 80 ? 5.928 -2.070 -19.112 1.00 89.25 80 MET A O 1
ATOM 617 N N . MET A 1 81 ? 6.294 0.013 -18.356 1.00 92.69 81 MET A N 1
ATOM 618 C CA . MET A 1 81 ? 6.042 0.681 -19.629 1.00 92.69 81 MET A CA 1
ATOM 619 C C . MET A 1 81 ? 7.329 1.262 -20.206 1.00 92.69 81 MET A C 1
ATOM 621 O O . MET A 1 81 ? 8.079 1.961 -19.528 1.00 92.69 81 MET A O 1
ATOM 625 N N . TYR A 1 82 ? 7.565 1.006 -21.488 1.00 93.00 82 TYR A N 1
ATOM 626 C CA . TYR A 1 82 ? 8.709 1.530 -22.223 1.00 93.00 82 TYR A CA 1
ATOM 627 C C . TYR A 1 82 ? 8.354 1.784 -23.690 1.00 93.00 82 TYR A C 1
ATOM 629 O O . TYR A 1 82 ? 7.382 1.249 -24.226 1.00 93.00 82 TYR A O 1
ATOM 637 N N . LYS A 1 83 ? 9.153 2.622 -24.362 1.00 94.69 83 LYS A N 1
ATOM 638 C CA . LYS A 1 83 ? 8.949 2.932 -25.783 1.00 94.69 83 LYS A CA 1
ATOM 639 C C . LYS A 1 83 ? 9.197 1.685 -26.646 1.00 94.69 83 LYS A C 1
ATOM 641 O O . LYS A 1 83 ? 10.202 1.007 -26.431 1.00 94.69 83 LYS A O 1
ATOM 646 N N . PRO A 1 84 ? 8.384 1.422 -27.687 1.00 94.19 84 PRO A N 1
ATOM 647 C CA . PRO A 1 84 ? 8.600 0.276 -28.575 1.00 94.19 84 PRO A CA 1
ATOM 648 C C . PRO A 1 84 ? 10.004 0.224 -29.194 1.00 94.19 84 PRO A C 1
ATOM 650 O O . PRO A 1 84 ? 10.560 -0.856 -29.363 1.00 94.19 84 PRO A O 1
ATOM 653 N N . SER A 1 85 ? 10.607 1.386 -29.468 1.00 95.38 85 SER A N 1
ATOM 654 C CA . SER A 1 85 ? 11.935 1.500 -30.082 1.00 95.38 85 SER A CA 1
ATOM 655 C C . SER A 1 85 ? 13.074 0.898 -29.257 1.00 95.38 85 SER A C 1
ATOM 657 O O . SER A 1 85 ? 14.101 0.550 -29.831 1.00 95.38 85 SER A O 1
ATOM 659 N N . ILE A 1 86 ? 12.916 0.761 -27.935 1.00 93.88 86 ILE A N 1
ATOM 660 C CA . ILE A 1 86 ? 13.964 0.217 -27.057 1.00 93.88 86 ILE A CA 1
ATOM 661 C C . ILE A 1 86 ? 13.745 -1.256 -26.683 1.00 93.88 86 ILE A C 1
ATOM 663 O O . ILE A 1 86 ? 14.579 -1.826 -25.978 1.00 93.88 86 ILE A O 1
ATOM 667 N N . ARG A 1 87 ? 12.659 -1.880 -27.172 1.00 90.31 87 ARG A N 1
ATOM 668 C CA . ARG A 1 87 ? 12.219 -3.235 -26.788 1.00 90.31 87 ARG A CA 1
ATOM 669 C C . ARG A 1 87 ? 13.321 -4.294 -26.909 1.00 90.31 87 ARG A C 1
ATOM 671 O O . ARG A 1 87 ? 13.420 -5.150 -26.045 1.00 90.31 87 ARG A O 1
ATOM 678 N N . ASN A 1 88 ? 14.144 -4.217 -27.953 1.00 91.12 88 ASN A N 1
ATOM 679 C CA . ASN A 1 88 ? 15.150 -5.238 -28.276 1.00 91.12 88 ASN A CA 1
ATOM 680 C C . ASN A 1 88 ? 16.579 -4.828 -27.879 1.00 91.12 88 ASN A C 1
ATOM 682 O O . ASN A 1 88 ? 17.552 -5.358 -28.409 1.00 91.12 88 ASN A O 1
ATOM 686 N N . THR A 1 89 ? 16.728 -3.834 -27.003 1.00 96.81 89 THR A N 1
ATOM 687 C CA . THR A 1 89 ? 18.054 -3.398 -26.549 1.00 96.81 89 THR A CA 1
ATOM 688 C C . THR A 1 89 ? 18.543 -4.274 -25.401 1.00 96.81 89 THR A C 1
ATOM 690 O O . THR A 1 89 ? 17.802 -4.518 -24.452 1.00 96.81 89 THR A O 1
ATOM 693 N N . ALA A 1 90 ? 19.818 -4.676 -25.432 1.00 96.06 90 ALA A N 1
ATOM 694 C CA . ALA A 1 90 ? 20.415 -5.493 -24.370 1.00 96.06 90 ALA A CA 1
ATOM 695 C C . ALA A 1 90 ? 20.280 -4.847 -22.978 1.00 96.06 90 ALA A C 1
ATOM 697 O O . ALA A 1 90 ? 20.024 -5.532 -21.994 1.00 96.06 90 ALA A O 1
ATOM 698 N N . ARG A 1 91 ? 20.380 -3.513 -22.897 1.00 95.88 91 ARG A N 1
ATOM 699 C CA . ARG A 1 91 ? 20.201 -2.764 -21.646 1.00 95.88 91 ARG A CA 1
ATOM 700 C C . ARG A 1 91 ? 18.797 -2.928 -21.058 1.00 95.88 91 ARG A C 1
ATOM 702 O O . ARG A 1 91 ? 18.676 -3.040 -19.844 1.00 95.88 91 ARG A O 1
ATOM 709 N N . LEU A 1 92 ? 17.752 -2.903 -21.892 1.00 95.94 92 LEU A N 1
ATOM 710 C CA . LEU A 1 92 ? 16.384 -3.089 -21.410 1.00 95.94 92 LEU A CA 1
ATOM 711 C C . LEU A 1 92 ? 16.160 -4.530 -20.955 1.00 95.94 92 LEU A C 1
ATOM 713 O O . LEU A 1 92 ? 15.578 -4.721 -19.896 1.00 95.94 92 LEU A O 1
ATOM 717 N N . THR A 1 93 ? 16.645 -5.518 -21.712 1.00 94.31 93 THR A N 1
ATOM 718 C CA . THR A 1 93 ? 16.545 -6.933 -21.326 1.00 94.31 93 THR A CA 1
ATOM 719 C C . THR A 1 93 ? 17.199 -7.182 -19.969 1.00 94.31 93 THR A C 1
ATOM 721 O O . THR A 1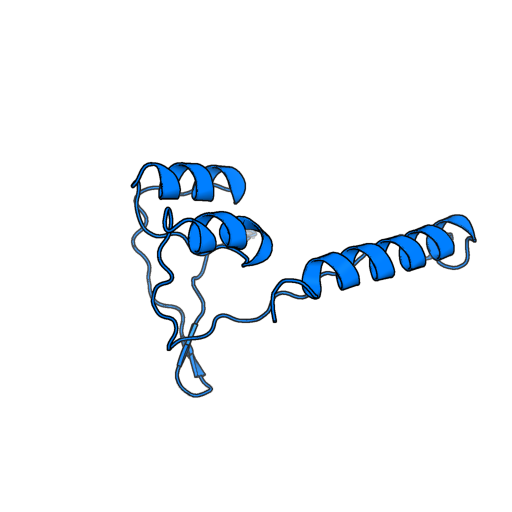 93 ? 16.534 -7.673 -19.068 1.00 94.31 93 THR A O 1
ATOM 724 N N . LEU A 1 94 ? 18.441 -6.725 -19.775 1.00 96.06 94 LEU A N 1
ATOM 725 C CA . LEU A 1 94 ? 19.142 -6.876 -18.495 1.00 96.06 94 LEU A CA 1
ATOM 726 C C . LEU A 1 94 ? 18.407 -6.195 -17.331 1.00 96.06 94 LEU A C 1
ATOM 728 O O . LEU A 1 94 ? 18.354 -6.739 -16.233 1.00 96.06 94 LEU A O 1
ATOM 732 N N . LEU A 1 95 ? 17.825 -5.012 -17.558 1.00 95.50 95 LEU A N 1
ATOM 733 C CA . LEU A 1 95 ? 17.030 -4.327 -16.536 1.00 95.50 95 LEU A CA 1
ATOM 734 C C . LEU A 1 95 ? 15.739 -5.090 -16.205 1.00 95.50 95 LEU A C 1
ATOM 736 O O . LEU A 1 95 ? 15.354 -5.154 -15.042 1.00 95.50 95 LEU A O 1
ATOM 740 N N . LEU A 1 96 ? 15.063 -5.638 -17.218 1.00 93.69 96 LEU A N 1
ATOM 741 C CA . LEU A 1 96 ? 13.850 -6.437 -17.043 1.00 93.69 96 LEU A CA 1
ATOM 742 C C . LEU A 1 96 ? 14.131 -7.715 -16.254 1.00 93.69 96 LEU A C 1
ATOM 744 O O . LEU A 1 96 ? 13.348 -8.050 -15.370 1.00 93.69 96 LEU A O 1
ATOM 748 N N . ASP A 1 97 ? 15.232 -8.395 -16.567 1.00 93.62 97 ASP A N 1
ATOM 749 C CA . ASP A 1 97 ? 15.643 -9.615 -15.875 1.00 93.62 97 ASP A CA 1
ATOM 750 C C . ASP A 1 97 ? 15.969 -9.307 -14.409 1.00 93.62 97 ASP A C 1
ATOM 752 O O . ASP A 1 97 ? 15.373 -9.904 -13.515 1.00 93.62 97 ASP A O 1
ATOM 756 N N . TYR A 1 98 ? 16.782 -8.273 -14.155 1.00 94.88 98 TYR A N 1
ATOM 757 C CA . TYR A 1 98 ? 17.101 -7.831 -12.795 1.00 94.88 98 TYR A CA 1
ATOM 758 C C . TYR A 1 98 ? 15.855 -7.463 -11.981 1.00 94.88 98 TYR A C 1
ATOM 760 O O . TYR A 1 98 ? 15.706 -7.881 -10.836 1.00 94.88 98 TYR A O 1
ATOM 768 N N . LEU A 1 99 ? 14.940 -6.677 -12.556 1.00 93.81 99 LEU A N 1
ATOM 769 C CA . LEU A 1 99 ? 13.735 -6.261 -11.840 1.00 93.81 99 LEU A CA 1
ATOM 770 C C . LEU A 1 99 ? 12.784 -7.429 -11.592 1.00 93.81 99 LEU A C 1
ATOM 772 O O . LEU A 1 99 ? 12.130 -7.447 -10.555 1.00 93.81 99 LEU A O 1
ATOM 776 N N . ARG A 1 100 ? 12.713 -8.409 -12.500 1.00 90.88 100 ARG A N 1
ATOM 777 C CA . ARG A 1 100 ? 11.928 -9.625 -12.268 1.00 90.88 100 ARG A CA 1
ATOM 778 C C . ARG A 1 100 ? 12.468 -10.397 -11.071 1.00 90.88 100 ARG A C 1
ATOM 780 O O . ARG A 1 100 ? 11.678 -10.749 -10.205 1.00 90.88 100 ARG A O 1
ATOM 787 N N . GLU A 1 101 ? 13.779 -10.611 -11.014 1.00 92.56 101 GLU A N 1
ATOM 788 C CA . GLU A 1 101 ? 14.431 -11.308 -9.899 1.00 92.56 101 GLU A CA 1
ATOM 789 C C . GLU A 1 101 ? 14.227 -10.555 -8.577 1.00 92.56 101 GLU A C 1
ATOM 791 O O . GLU A 1 101 ? 13.724 -11.126 -7.612 1.00 92.56 101 GLU A O 1
ATOM 796 N N . ALA A 1 102 ? 14.509 -9.249 -8.557 1.00 90.12 102 ALA A N 1
ATOM 797 C CA . ALA A 1 102 ? 14.389 -8.429 -7.352 1.00 90.12 102 ALA A CA 1
ATOM 798 C C . ALA A 1 102 ? 12.945 -8.337 -6.823 1.00 90.12 102 ALA A C 1
ATOM 800 O O . ALA A 1 102 ? 12.722 -8.318 -5.614 1.00 90.12 102 ALA A O 1
ATOM 801 N N . ILE A 1 103 ? 11.950 -8.272 -7.716 1.00 87.44 103 ILE A N 1
ATOM 802 C CA . ILE A 1 103 ? 10.536 -8.227 -7.315 1.00 87.44 103 ILE A CA 1
ATOM 803 C C . ILE A 1 103 ? 10.062 -9.602 -6.836 1.00 87.44 103 ILE A C 1
ATOM 805 O O . ILE A 1 103 ? 9.323 -9.663 -5.860 1.00 87.44 103 ILE A O 1
ATOM 809 N N . GLN A 1 104 ? 10.493 -10.696 -7.473 1.00 82.56 104 GLN A N 1
ATOM 810 C CA . GLN A 1 104 ? 10.167 -12.052 -7.016 1.00 82.56 104 GLN A CA 1
ATOM 811 C C . GLN A 1 104 ? 10.708 -12.318 -5.609 1.00 82.56 104 GLN A C 1
ATOM 813 O O . GLN A 1 104 ? 9.986 -12.855 -4.773 1.00 82.56 104 GLN A O 1
ATOM 818 N N . GLU A 1 105 ? 11.939 -11.888 -5.326 1.00 76.44 105 GLU A N 1
ATOM 819 C CA . GLU A 1 105 ? 12.521 -11.972 -3.985 1.00 76.44 105 GLU A CA 1
ATOM 820 C C . GLU A 1 105 ? 11.691 -11.171 -2.971 1.00 76.44 105 GLU A C 1
ATOM 822 O O . GLU A 1 105 ? 11.314 -11.703 -1.928 1.00 76.44 105 GLU A O 1
ATOM 827 N N . ALA A 1 106 ? 11.305 -9.937 -3.314 1.00 70.25 106 ALA A N 1
ATOM 828 C CA . ALA A 1 106 ? 10.474 -9.094 -2.454 1.00 70.25 106 ALA A CA 1
ATOM 829 C C . ALA A 1 106 ? 9.050 -9.644 -2.226 1.0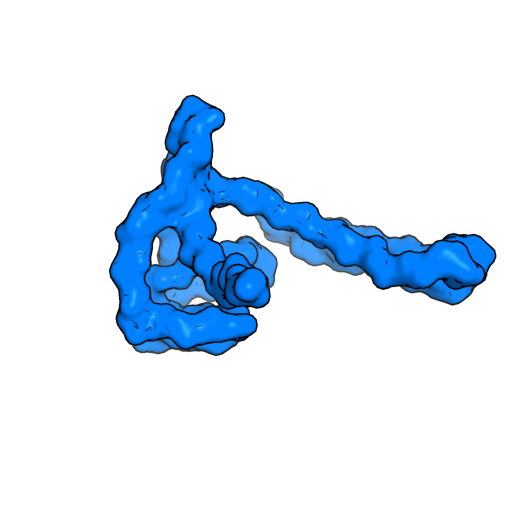0 70.25 106 ALA A C 1
ATOM 831 O O . ALA A 1 106 ? 8.457 -9.350 -1.195 1.00 70.25 106 ALA A O 1
ATOM 832 N N . GLN A 1 107 ? 8.500 -10.426 -3.163 1.00 62.94 107 GLN A N 1
ATOM 833 C CA . GLN A 1 107 ? 7.188 -11.077 -3.027 1.00 62.94 107 GLN A CA 1
ATOM 834 C C . GLN A 1 107 ? 7.250 -12.389 -2.234 1.00 62.94 107 GLN A C 1
ATOM 836 O O . GLN A 1 107 ? 6.271 -12.760 -1.601 1.00 62.94 107 GLN A O 1
ATOM 841 N N . SER A 1 108 ? 8.392 -13.083 -2.241 1.00 58.38 108 SER A N 1
ATOM 842 C CA . SER A 1 108 ? 8.558 -14.388 -1.581 1.00 58.38 108 SER A CA 1
ATOM 843 C C . SER A 1 108 ? 8.613 -14.345 -0.047 1.00 58.38 108 SER A C 1
ATOM 845 O O . SER A 1 108 ? 8.684 -15.392 0.586 1.00 58.38 108 SER A O 1
ATOM 847 N N . VAL A 1 109 ? 8.599 -13.149 0.548 1.00 50.81 109 VAL A N 1
ATOM 848 C CA . VAL A 1 109 ? 8.610 -12.941 2.007 1.00 50.81 109 VAL A CA 1
ATOM 849 C C . VAL A 1 109 ? 7.185 -12.887 2.592 1.00 50.81 109 VAL A C 1
ATOM 851 O O . VAL A 1 109 ? 7.030 -13.021 3.800 1.00 50.81 109 VAL A O 1
ATOM 854 N N . ASP A 1 110 ? 6.155 -12.743 1.748 1.00 47.03 110 ASP A N 1
ATOM 855 C CA . ASP A 1 110 ? 4.754 -12.528 2.154 1.00 47.03 110 ASP A CA 1
ATOM 856 C C . ASP A 1 110 ? 3.874 -13.818 2.162 1.00 47.03 110 ASP A C 1
ATOM 858 O O . ASP A 1 110 ? 2.660 -13.704 2.349 1.00 47.03 110 ASP A O 1
ATOM 862 N N . ASP A 1 111 ? 4.452 -15.023 1.991 1.00 37.44 111 ASP A N 1
ATOM 863 C CA . ASP A 1 111 ? 3.786 -16.351 2.129 1.00 37.44 111 ASP A CA 1
ATOM 864 C C . ASP A 1 111 ? 4.157 -17.053 3.455 1.00 37.44 111 ASP A C 1
ATOM 866 O O . ASP A 1 111 ? 3.246 -17.617 4.115 1.00 37.44 111 ASP A O 1
#

Organism: NCBI:txid754436

Radius of gyration: 18.08 Å; chains: 1; bounding box: 39×36×46 Å